Protein AF-A0A7X9MUD4-F1 (afdb_monomer_lite)

Structure (mmCIF, N/CA/C/O backbone):
data_AF-A0A7X9MUD4-F1
#
_entry.id   AF-A0A7X9MUD4-F1
#
loop_
_atom_site.group_PDB
_atom_site.id
_atom_site.type_symbol
_atom_site.label_atom_id
_atom_site.label_alt_id
_atom_site.label_comp_id
_atom_site.label_asym_id
_atom_site.label_entity_id
_atom_site.label_seq_id
_atom_site.pdbx_PDB_ins_code
_atom_site.Cartn_x
_atom_site.Cartn_y
_atom_site.Cartn_z
_atom_site.occupancy
_atom_site.B_iso_or_equiv
_atom_site.auth_seq_id
_atom_site.auth_comp_id
_atom_site.auth_asym_id
_atom_site.auth_atom_id
_atom_site.pdbx_PDB_model_num
ATOM 1 N N . MET A 1 1 ? 13.494 -12.540 -18.919 1.00 52.38 1 MET A N 1
ATOM 2 C CA . MET A 1 1 ? 12.524 -12.465 -17.811 1.00 52.38 1 MET A CA 1
ATOM 3 C C . MET A 1 1 ? 12.166 -11.004 -17.702 1.00 52.38 1 MET A C 1
ATOM 5 O O . MET A 1 1 ? 13.091 -10.209 -17.655 1.00 52.38 1 MET A O 1
ATOM 9 N N . GLU A 1 2 ? 10.888 -10.654 -17.813 1.00 59.62 2 GLU A N 1
ATOM 10 C CA . GLU A 1 2 ? 10.445 -9.285 -17.528 1.00 59.62 2 GLU A CA 1
ATOM 11 C C . GLU A 1 2 ? 10.763 -8.985 -16.060 1.00 59.62 2 GLU A C 1
ATOM 13 O O . GLU A 1 2 ? 10.409 -9.768 -15.175 1.00 59.62 2 GLU A O 1
ATOM 18 N N . ASP A 1 3 ? 11.496 -7.900 -15.813 1.00 65.75 3 ASP A N 1
ATOM 19 C CA . ASP A 1 3 ? 11.806 -7.436 -14.465 1.00 65.75 3 ASP A CA 1
ATOM 20 C C . ASP A 1 3 ? 10.545 -6.794 -13.873 1.00 65.75 3 ASP A C 1
ATOM 22 O O . ASP A 1 3 ? 10.316 -5.591 -13.992 1.00 65.75 3 ASP A O 1
ATOM 26 N N . TYR A 1 4 ? 9.687 -7.604 -13.251 1.00 71.44 4 TYR A N 1
ATOM 27 C CA . TYR A 1 4 ? 8.547 -7.087 -12.497 1.00 71.44 4 TYR A CA 1
ATOM 28 C C . TYR A 1 4 ? 9.053 -6.446 -11.201 1.00 71.44 4 TYR A C 1
ATOM 30 O O . TYR A 1 4 ? 9.331 -7.131 -10.215 1.00 71.44 4 TYR A O 1
ATOM 38 N N . LYS A 1 5 ? 9.185 -5.119 -11.200 1.00 83.12 5 LYS A N 1
ATOM 39 C CA . LYS A 1 5 ? 9.492 -4.337 -9.998 1.00 83.12 5 LYS A CA 1
ATOM 40 C C . LYS A 1 5 ? 8.191 -3.808 -9.399 1.00 83.12 5 LYS A C 1
ATOM 42 O O . LYS A 1 5 ? 7.348 -3.303 -10.134 1.00 83.12 5 LYS A O 1
ATOM 47 N N . PHE A 1 6 ? 8.015 -3.887 -8.080 1.00 88.31 6 PHE A N 1
ATOM 48 C CA . PHE A 1 6 ? 6.903 -3.192 -7.423 1.00 88.31 6 PHE A CA 1
ATOM 49 C C . PHE A 1 6 ? 7.008 -1.679 -7.641 1.00 88.31 6 PHE A C 1
ATOM 51 O O . PHE A 1 6 ? 8.112 -1.137 -7.754 1.00 88.31 6 PHE A O 1
ATOM 58 N N . ALA A 1 7 ? 5.862 -1.006 -7.735 1.00 88.44 7 ALA A N 1
ATOM 59 C CA . ALA A 1 7 ? 5.848 0.447 -7.817 1.00 88.44 7 ALA A CA 1
ATOM 60 C C . ALA A 1 7 ? 6.390 1.039 -6.507 1.00 88.44 7 ALA A C 1
ATOM 62 O O . ALA A 1 7 ? 6.033 0.591 -5.419 1.00 88.44 7 ALA A O 1
ATOM 63 N N . GLU A 1 8 ? 7.266 2.034 -6.616 1.00 90.69 8 GLU A N 1
ATOM 64 C CA . GLU A 1 8 ? 7.674 2.841 -5.469 1.00 90.69 8 GLU A CA 1
ATOM 65 C C . GLU A 1 8 ? 6.589 3.894 -5.254 1.00 90.69 8 GLU A C 1
ATOM 67 O O . GLU A 1 8 ? 6.355 4.720 -6.134 1.00 90.69 8 GLU A O 1
ATOM 72 N N . LEU A 1 9 ? 5.896 3.812 -4.120 1.00 91.69 9 LEU A N 1
ATOM 73 C CA . LEU A 1 9 ? 4.824 4.726 -3.741 1.00 91.69 9 LEU A CA 1
ATOM 74 C C . LEU A 1 9 ? 5.258 5.533 -2.519 1.00 91.69 9 LEU A C 1
ATOM 76 O O . LEU A 1 9 ? 5.880 4.990 -1.600 1.00 91.69 9 LEU A O 1
ATOM 80 N N . ASP A 1 10 ? 4.927 6.820 -2.508 1.00 95.19 10 ASP A N 1
ATOM 81 C CA . ASP A 1 10 ? 5.064 7.643 -1.310 1.00 95.19 10 ASP A CA 1
ATOM 82 C C . ASP A 1 10 ? 3.923 7.379 -0.308 1.00 95.19 10 ASP A C 1
ATOM 84 O O . ASP A 1 10 ? 3.001 6.602 -0.557 1.00 95.19 10 ASP A O 1
ATOM 88 N N . SER A 1 11 ? 4.000 8.006 0.867 1.00 95.25 11 SER A N 1
ATOM 89 C CA . SER A 1 11 ? 3.035 7.788 1.948 1.00 95.25 11 SER A CA 1
ATOM 90 C C . SER A 1 11 ? 1.609 8.233 1.619 1.00 95.25 11 SER A C 1
ATOM 92 O O . SER A 1 11 ? 0.668 7.641 2.139 1.00 95.25 11 SER A O 1
ATOM 94 N N . GLU A 1 12 ? 1.443 9.278 0.805 1.00 96.88 12 GLU A N 1
ATOM 95 C CA . GLU A 1 12 ? 0.122 9.791 0.427 1.00 96.88 12 GLU A CA 1
ATOM 96 C C . GLU A 1 12 ? -0.534 8.833 -0.569 1.00 96.88 12 GLU A C 1
ATOM 98 O O . GLU A 1 12 ? -1.660 8.387 -0.360 1.00 96.88 12 GLU A O 1
ATOM 103 N N . GLN A 1 13 ? 0.226 8.397 -1.572 1.00 94.88 13 GLN A N 1
ATOM 104 C CA . GLN A 1 13 ? -0.211 7.400 -2.547 1.00 94.88 13 GLN A CA 1
ATOM 105 C C . GLN A 1 13 ? -0.560 6.057 -1.897 1.00 94.88 13 GLN A C 1
ATOM 107 O O . GLN A 1 13 ? -1.531 5.410 -2.287 1.00 94.88 13 GLN A O 1
ATOM 112 N N . LEU A 1 14 ? 0.218 5.628 -0.897 1.00 95.00 14 LEU A N 1
ATOM 113 C CA . LEU A 1 14 ? -0.054 4.393 -0.161 1.00 95.00 14 LEU A CA 1
ATOM 114 C C . LEU A 1 14 ? -1.372 4.485 0.625 1.00 95.00 14 LEU A C 1
ATOM 116 O O . LEU A 1 14 ? -2.129 3.519 0.686 1.00 95.00 14 LEU A O 1
ATOM 120 N N . MET A 1 15 ? -1.646 5.650 1.216 1.00 96.12 15 MET A N 1
ATOM 121 C CA . MET A 1 15 ? -2.879 5.911 1.957 1.00 96.12 15 MET A CA 1
ATOM 122 C C . MET A 1 15 ? -4.098 5.879 1.031 1.00 96.12 15 MET A C 1
ATOM 124 O O . MET A 1 15 ? -5.054 5.163 1.321 1.00 96.12 15 MET A O 1
ATOM 128 N N . GLU A 1 16 ? -4.042 6.571 -0.110 1.00 95.88 16 GLU A N 1
ATOM 129 C CA . GLU A 1 16 ? -5.114 6.533 -1.113 1.00 95.88 16 GLU A CA 1
ATOM 130 C C . GLU A 1 16 ? -5.364 5.111 -1.640 1.00 95.88 16 GLU A C 1
ATOM 132 O O . GLU A 1 16 ? -6.515 4.705 -1.831 1.00 95.88 16 GLU A O 1
ATOM 137 N N . LEU A 1 17 ? -4.295 4.332 -1.847 1.00 95.81 17 LEU A N 1
ATOM 138 C CA . LEU A 1 17 ? -4.398 2.937 -2.269 1.00 95.81 17 LEU A CA 1
ATOM 139 C C . LEU A 1 17 ? -5.167 2.106 -1.234 1.00 95.81 17 LEU A C 1
ATOM 141 O O . LEU A 1 17 ? -6.090 1.386 -1.606 1.00 95.81 17 LEU A O 1
ATOM 145 N N . HIS A 1 18 ? -4.831 2.238 0.050 1.00 95.56 18 HIS A N 1
ATOM 146 C CA . HIS A 1 18 ? -5.498 1.502 1.124 1.00 95.56 18 HIS A CA 1
ATOM 147 C C . HIS A 1 18 ? -6.970 1.894 1.291 1.00 95.56 18 HIS A C 1
ATOM 149 O O . HIS A 1 18 ? -7.823 1.018 1.421 1.00 95.56 18 HIS A O 1
ATOM 155 N N . GLU A 1 19 ? -7.305 3.183 1.214 1.00 97.19 19 GLU A N 1
ATOM 156 C CA . GLU A 1 19 ? -8.707 3.621 1.237 1.00 97.19 19 GLU A CA 1
ATOM 157 C C . GLU A 1 19 ? -9.510 3.005 0.080 1.00 97.19 19 GLU A C 1
ATOM 159 O O . GLU A 1 19 ? -10.673 2.612 0.234 1.00 97.19 19 GLU A O 1
ATOM 164 N N . LEU A 1 20 ? -8.883 2.889 -1.093 1.00 96.81 20 LEU A N 1
ATOM 165 C CA . LEU A 1 20 ? -9.495 2.273 -2.261 1.00 96.81 20 LEU A CA 1
ATOM 166 C C . LEU A 1 20 ? -9.656 0.753 -2.098 1.00 96.81 20 LEU A C 1
ATOM 168 O O . LEU A 1 20 ? -10.711 0.218 -2.449 1.00 96.81 20 LEU A O 1
ATOM 172 N N . GLU A 1 21 ? -8.650 0.068 -1.551 1.00 97.12 21 GLU A N 1
ATOM 173 C CA . GLU A 1 21 ? -8.702 -1.358 -1.203 1.00 97.12 21 GLU A CA 1
ATOM 174 C C . GLU A 1 21 ? -9.867 -1.661 -0.255 1.00 97.12 21 GLU A C 1
ATOM 176 O O . GLU A 1 21 ? -10.672 -2.556 -0.527 1.00 97.12 21 GLU A O 1
ATOM 181 N N . GLU A 1 22 ? -10.017 -0.868 0.810 1.00 97.56 22 GLU A N 1
ATOM 182 C CA . GLU A 1 22 ? -11.104 -1.009 1.782 1.00 97.56 22 GLU A CA 1
ATOM 183 C C . GLU A 1 22 ? -12.474 -0.781 1.143 1.00 97.56 22 GLU A C 1
ATOM 185 O O . GLU A 1 22 ? -13.405 -1.565 1.343 1.00 97.56 22 GLU A O 1
ATOM 190 N N . LYS A 1 23 ? -12.598 0.269 0.325 1.00 97.75 23 LYS A N 1
ATOM 191 C CA . LYS A 1 23 ? -13.850 0.610 -0.356 1.00 97.75 23 LYS A CA 1
ATOM 192 C C . LYS A 1 23 ? -14.306 -0.478 -1.326 1.00 97.75 23 LYS A C 1
ATOM 194 O O . LYS A 1 23 ? -15.509 -0.686 -1.496 1.00 97.75 23 LYS A O 1
ATOM 199 N N . LEU A 1 24 ? -13.363 -1.127 -2.001 1.00 96.38 24 LEU A N 1
ATOM 200 C CA . LEU A 1 24 ? -13.640 -2.163 -2.994 1.00 96.38 24 LEU A CA 1
ATOM 201 C C . LEU A 1 24 ? -13.693 -3.570 -2.380 1.00 96.38 24 LEU A C 1
ATOM 203 O O . LEU A 1 24 ? -14.245 -4.476 -3.005 1.00 96.38 24 LEU A O 1
ATOM 207 N N . GLY A 1 25 ? -13.150 -3.758 -1.174 1.00 97.31 25 GLY A N 1
ATOM 208 C CA . GLY A 1 25 ? -13.015 -5.065 -0.533 1.00 97.31 25 GLY A CA 1
ATOM 209 C C . GLY A 1 25 ? -12.012 -5.972 -1.252 1.00 97.31 25 GLY A C 1
ATOM 210 O O . GLY A 1 25 ? -12.223 -7.183 -1.326 1.00 97.31 25 GLY A O 1
ATOM 211 N N . VAL A 1 26 ? -10.956 -5.391 -1.829 1.00 96.62 26 VAL A N 1
ATOM 212 C CA . VAL A 1 26 ? -9.933 -6.102 -2.617 1.00 96.62 26 VAL A CA 1
ATOM 213 C C . VAL A 1 26 ? -8.532 -5.693 -2.180 1.00 96.62 26 VAL A C 1
ATOM 215 O O . VAL A 1 26 ? -8.358 -4.679 -1.518 1.00 96.62 26 VAL A O 1
ATOM 218 N N . THR A 1 27 ? -7.527 -6.459 -2.599 1.00 95.25 27 THR A N 1
ATOM 219 C CA . THR A 1 27 ? -6.115 -6.067 -2.492 1.00 95.25 27 THR A CA 1
ATOM 220 C C . THR A 1 27 ? -5.620 -5.614 -3.860 1.00 95.25 27 THR A C 1
ATOM 222 O O . THR A 1 27 ? -5.787 -6.332 -4.850 1.00 95.25 27 THR A O 1
ATOM 225 N N . LEU A 1 28 ? -5.021 -4.429 -3.921 1.00 94.00 28 LEU A N 1
ATOM 226 C CA . LEU A 1 28 ? -4.474 -3.826 -5.129 1.00 94.00 28 LEU A CA 1
ATOM 227 C C . LEU A 1 28 ? -2.954 -3.997 -5.135 1.00 94.00 28 LEU A C 1
ATOM 229 O O . LEU A 1 28 ? -2.268 -3.707 -4.163 1.00 94.00 28 LEU A O 1
ATOM 233 N N . ILE A 1 29 ? -2.408 -4.467 -6.256 1.00 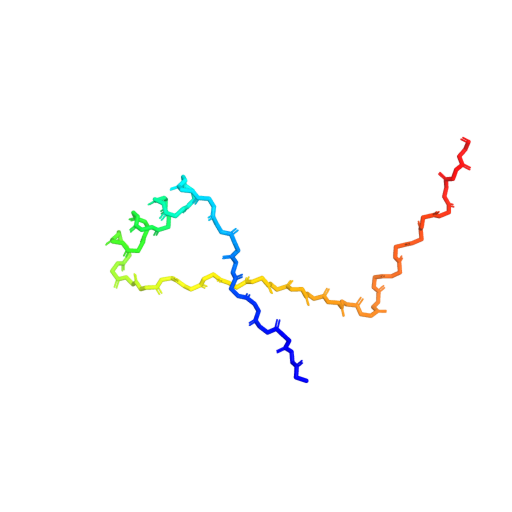91.12 29 ILE A N 1
ATOM 234 C CA . ILE A 1 29 ? -0.963 -4.652 -6.420 1.00 91.12 29 ILE A CA 1
ATOM 235 C C . ILE A 1 29 ? -0.467 -3.692 -7.494 1.00 91.12 29 ILE A C 1
ATOM 237 O O . ILE A 1 29 ? -0.880 -3.781 -8.650 1.00 91.12 29 ILE A O 1
ATOM 241 N N . ALA A 1 30 ? 0.446 -2.801 -7.114 1.00 89.81 30 ALA A N 1
ATOM 242 C CA . ALA A 1 30 ? 1.072 -1.851 -8.022 1.00 89.81 30 ALA A CA 1
ATOM 243 C C . ALA A 1 30 ? 2.466 -2.336 -8.449 1.00 89.81 30 ALA A C 1
ATOM 245 O O . ALA A 1 30 ? 3.335 -2.617 -7.619 1.00 89.81 30 ALA A O 1
ATOM 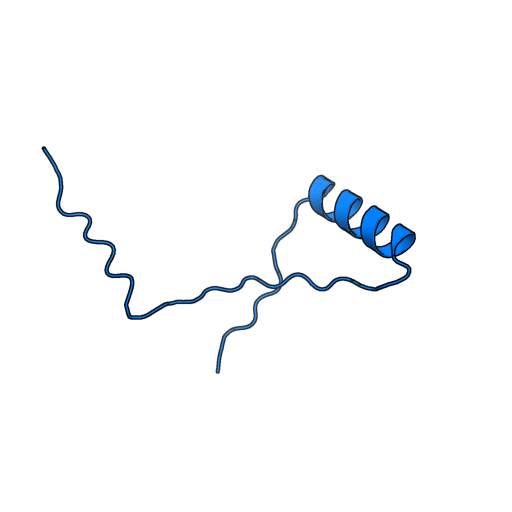246 N N . TYR A 1 31 ? 2.696 -2.406 -9.757 1.00 89.81 31 TYR A N 1
ATOM 247 C CA . TYR A 1 31 ? 3.986 -2.747 -10.350 1.00 89.81 31 TYR A CA 1
ATOM 248 C C . TYR A 1 31 ? 4.434 -1.651 -11.314 1.00 89.81 31 TYR A C 1
ATOM 250 O O . TYR A 1 31 ? 3.625 -0.994 -11.968 1.00 89.81 31 TYR A O 1
ATOM 258 N N . ASN A 1 32 ? 5.743 -1.458 -11.400 1.00 84.81 32 ASN A N 1
ATOM 259 C CA . ASN A 1 32 ? 6.363 -0.585 -12.372 1.00 84.81 32 ASN A CA 1
ATOM 260 C C . ASN A 1 32 ? 6.467 -1.331 -13.703 1.00 84.81 32 ASN A C 1
ATOM 262 O O . ASN A 1 32 ? 7.321 -2.199 -13.892 1.00 84.81 32 ASN A O 1
ATOM 266 N N . ALA A 1 33 ? 5.554 -1.007 -14.611 1.00 72.81 33 ALA A N 1
ATOM 267 C CA . ALA A 1 33 ? 5.588 -1.505 -15.969 1.00 72.81 33 ALA A CA 1
ATOM 268 C C . ALA A 1 33 ? 6.596 -0.684 -16.786 1.00 72.81 33 ALA A C 1
ATOM 270 O O . ALA A 1 33 ? 6.215 0.212 -17.540 1.00 72.81 33 ALA A O 1
ATOM 271 N N . TYR A 1 34 ? 7.889 -0.992 -16.661 1.00 64.81 34 TYR A N 1
ATOM 272 C CA . TYR A 1 34 ? 8.848 -0.578 -17.681 1.00 64.81 34 TYR A CA 1
ATOM 273 C C . TYR A 1 34 ? 8.579 -1.399 -18.942 1.00 64.81 34 TYR A C 1
ATOM 275 O O . TYR A 1 34 ? 9.209 -2.424 -19.189 1.00 64.81 34 TYR A O 1
ATOM 283 N N . PHE A 1 35 ? 7.625 -0.948 -19.752 1.00 59.75 35 PHE A N 1
ATOM 284 C CA . PHE A 1 35 ? 7.581 -1.342 -21.148 1.00 59.75 35 PHE A CA 1
ATOM 285 C C . PHE A 1 35 ? 8.748 -0.637 -21.834 1.00 59.75 35 PHE A C 1
ATOM 287 O O . PHE A 1 35 ? 8.632 0.499 -22.288 1.00 59.75 35 PHE A O 1
ATOM 294 N N . SER A 1 36 ? 9.899 -1.302 -21.893 1.00 55.81 36 SER A N 1
ATOM 295 C CA . SER A 1 36 ? 10.877 -1.034 -22.940 1.00 55.81 36 SER A CA 1
ATOM 296 C C . SER A 1 36 ? 10.245 -1.478 -24.254 1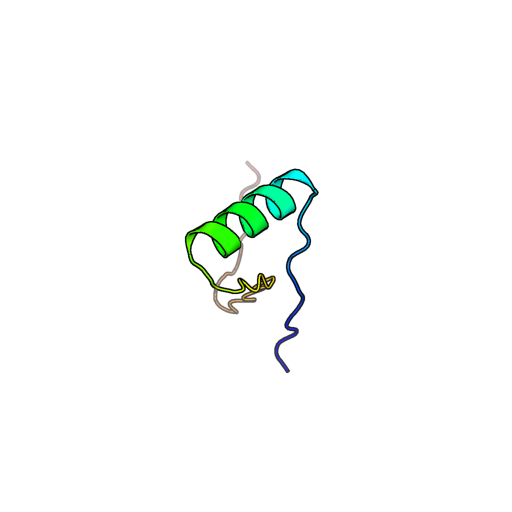.00 55.81 36 SER A C 1
ATOM 298 O O . SER A 1 36 ? 10.524 -2.558 -24.759 1.00 55.81 36 SER A O 1
ATOM 300 N N . ASP A 1 37 ? 9.324 -0.668 -24.772 1.00 54.56 37 ASP A N 1
ATOM 301 C CA . ASP A 1 37 ? 8.813 -0.843 -26.118 1.00 54.56 37 ASP A CA 1
ATOM 302 C C . ASP A 1 37 ? 9.993 -0.613 -27.077 1.00 54.56 37 ASP A C 1
ATOM 304 O O . ASP A 1 37 ? 10.479 0.518 -27.187 1.00 54.56 37 ASP A O 1
ATOM 308 N N . PRO A 1 38 ? 10.495 -1.658 -27.765 1.00 57.28 38 PRO A N 1
ATOM 309 C CA . PRO A 1 38 ? 11.615 -1.509 -28.685 1.00 57.28 38 PRO A CA 1
ATOM 310 C C 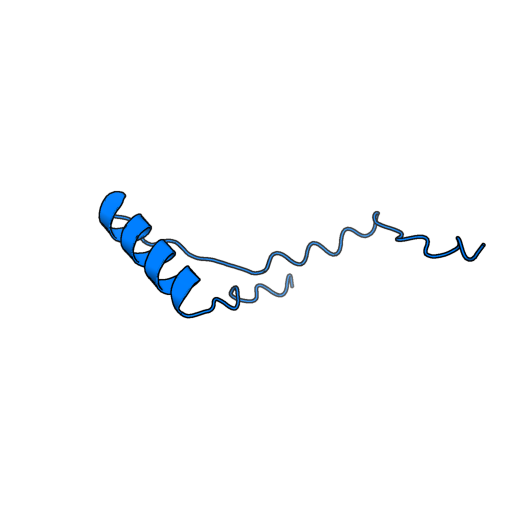. PRO A 1 38 ? 11.272 -0.619 -29.894 1.00 57.28 38 PRO A C 1
ATOM 312 O O . PRO A 1 38 ? 12.163 -0.329 -30.690 1.00 57.28 38 PRO A O 1
ATOM 315 N N . SER A 1 39 ? 10.014 -0.184 -30.047 1.00 59.06 39 SER A N 1
ATOM 316 C CA . SER A 1 39 ? 9.574 0.748 -31.088 1.00 59.06 39 SER A CA 1
ATOM 317 C C . SER A 1 39 ? 9.550 2.227 -30.668 1.00 59.06 39 SER A C 1
ATOM 319 O O . SER A 1 39 ? 9.419 3.088 -31.539 1.00 59.06 39 SER A O 1
ATOM 321 N N . ILE A 1 40 ? 9.772 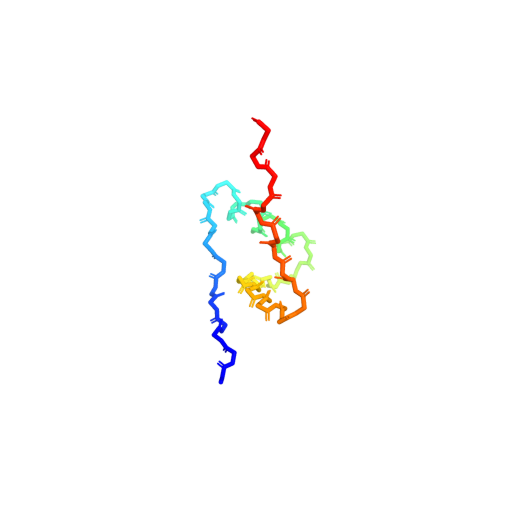2.567 -29.389 1.00 59.25 40 ILE A N 1
ATOM 322 C CA . ILE A 1 40 ? 9.935 3.967 -28.957 1.00 59.25 40 ILE A CA 1
ATOM 323 C C . ILE A 1 40 ? 11.406 4.371 -29.129 1.00 59.25 40 ILE A C 1
ATOM 325 O O . ILE A 1 40 ? 12.202 4.390 -28.191 1.00 59.25 40 ILE A O 1
ATOM 329 N N . THR A 1 41 ? 11.791 4.711 -30.360 1.00 54.94 41 THR A N 1
ATOM 330 C CA . THR A 1 41 ? 12.998 5.504 -30.605 1.00 54.94 41 THR A CA 1
ATOM 331 C C . THR A 1 41 ? 12.697 6.942 -30.199 1.00 54.94 41 THR A C 1
ATOM 333 O O . THR A 1 41 ? 12.130 7.704 -30.983 1.00 54.94 41 THR A O 1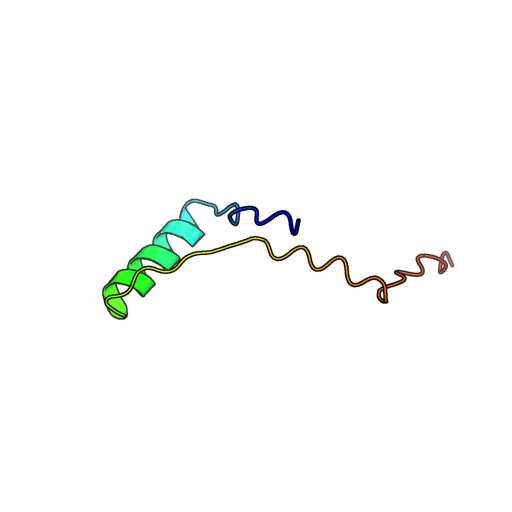
ATOM 336 N N . THR A 1 42 ? 13.039 7.330 -28.972 1.00 55.88 42 THR A N 1
ATOM 337 C CA . THR A 1 42 ? 13.032 8.747 -28.600 1.00 55.88 42 THR A CA 1
ATOM 338 C C . THR A 1 42 ? 14.180 9.436 -29.330 1.00 55.88 42 THR A C 1
ATOM 340 O O . THR A 1 42 ? 15.298 9.521 -28.820 1.00 55.88 42 THR A O 1
ATOM 343 N N . ASP A 1 43 ? 13.913 9.885 -30.556 1.00 50.25 43 ASP A N 1
ATOM 344 C CA . ASP A 1 43 ? 14.796 10.771 -31.301 1.00 50.25 43 ASP A CA 1
ATOM 345 C C . ASP A 1 43 ? 14.867 12.112 -30.554 1.00 50.25 43 ASP A C 1
ATOM 347 O O . ASP A 1 43 ? 13.987 12.964 -30.649 1.00 50.25 43 ASP A O 1
ATOM 351 N N . HIS A 1 44 ? 15.903 12.260 -29.731 1.00 56.97 44 HIS A N 1
ATOM 352 C CA . HIS A 1 44 ? 16.311 13.538 -29.155 1.00 56.97 44 HIS A CA 1
ATOM 353 C C . HIS A 1 44 ? 17.298 14.248 -30.099 1.00 56.97 44 HIS A C 1
ATOM 355 O O . HIS A 1 44 ? 18.364 14.678 -29.665 1.00 56.97 44 HIS A O 1
ATOM 361 N N . SER A 1 45 ? 16.979 14.379 -31.391 1.00 50.97 45 SER A N 1
ATOM 362 C CA . SER A 1 45 ? 17.707 15.270 -32.304 1.00 50.97 45 SER A CA 1
ATOM 363 C C . SER A 1 45 ? 16.814 16.420 -32.758 1.00 50.97 45 SER A C 1
ATOM 365 O O . SER A 1 45 ? 16.464 16.552 -33.926 1.00 50.97 45 SER A O 1
ATOM 367 N N . ALA A 1 46 ? 16.482 17.309 -31.826 1.00 49.78 46 ALA A N 1
ATOM 368 C CA . ALA A 1 46 ? 16.051 18.662 -32.164 1.00 49.78 46 ALA A CA 1
ATOM 369 C C . ALA A 1 46 ? 16.622 19.660 -31.149 1.00 49.78 46 ALA A C 1
ATOM 371 O O . ALA A 1 46 ? 15.908 20.240 -30.336 1.00 49.78 46 ALA A O 1
ATOM 372 N N . THR A 1 47 ? 17.942 19.843 -31.203 1.00 44.91 47 THR A N 1
ATOM 373 C CA . THR A 1 47 ? 18.568 21.096 -30.770 1.00 44.91 47 THR A CA 1
ATOM 374 C C . THR A 1 47 ? 18.321 22.118 -31.879 1.00 44.91 47 THR A C 1
ATOM 376 O O . THR A 1 47 ? 18.788 21.911 -33.001 1.00 44.91 47 THR A O 1
ATOM 379 N N . ILE A 1 48 ? 17.572 23.181 -31.576 1.00 50.75 48 ILE A N 1
ATOM 380 C CA . ILE A 1 48 ? 17.553 24.425 -32.363 1.00 50.75 48 ILE A CA 1
ATOM 381 C C . ILE A 1 48 ? 18.512 25.403 -31.692 1.00 50.75 48 ILE A C 1
ATOM 383 O O . ILE A 1 48 ? 18.439 25.507 -30.446 1.00 50.75 48 ILE A O 1
#

Radius of gyration: 16.94 Å; chains: 1; bounding box: 32×37×34 Å

Foldseek 3Di:
DPPWAFDDDDPVRVVVQVVVCVVVVHHDTGTDPPPPPVPPPPPPPDDD

Secondary structure (DSSP, 8-state):
----EEP---HHHHHHHHHHHHHHTS----EE-----TT---------

Sequence (48 aa):
MEDYKFAELDSEQLMELHELEEKLGVTLIAYNAYFSDPSITTDHSATI

pLDDT: mean 78.57, std 18.73, range [44.91, 97.75]